Protein AF-A0A537W0T7-F1 (afdb_monomer_lite)

pLDDT: mean 93.97, std 11.53, range [31.62, 98.75]

Sequence (160 aa):
MAAGSAALGRVHLPRDHYAHPQTGIEWWYATGIVRGGDGHRYSVFYTLFRRMGFVLPISHVVDLDTGALVGHSETLAPAVVGTKKLDITVPGGGLRYRQRTNTWQFSAADSAGTYALSLRATPQKRYVLHGGGTGVISQSVAGPSAYYSATRMTARGTIT

Secondary structure (DSSP, 8-state):
-----PPPPPP-TTGGGS--TTSS-EEEEEEEEEE-TTS-EEEEEEEEEEETTEEEEEEEEEETTT--EEEEEE--EE----SS--EEEETTEEEEEEGGGTEEEEEEE-TTSS-EEEEEEEESSPPEEHHHHTSEEEEETTEEEE-EE--SEEEEEEE-

Structure (mmCIF, N/CA/C/O backbone):
data_AF-A0A537W0T7-F1
#
_entry.id   AF-A0A537W0T7-F1
#
loop_
_atom_site.group_PDB
_atom_site.id
_atom_site.type_symbol
_atom_site.label_atom_id
_atom_site.label_alt_id
_atom_site.label_comp_id
_atom_site.label_asym_id
_atom_site.label_entity_id
_atom_site.label_seq_id
_atom_site.pdbx_PDB_ins_code
_atom_site.Cartn_x
_atom_site.Cartn_y
_atom_site.Cartn_z
_atom_site.occupancy
_atom_site.B_iso_or_equiv
_atom_site.auth_seq_id
_atom_site.auth_comp_id
_atom_site.auth_asym_id
_atom_site.auth_atom_id
_atom_site.pdbx_PDB_model_num
ATOM 1 N N . MET A 1 1 ? 23.356 16.122 -19.759 1.00 31.62 1 MET A N 1
ATOM 2 C CA . MET A 1 1 ? 23.282 14.870 -20.539 1.00 31.62 1 MET A CA 1
ATOM 3 C C . MET A 1 1 ? 22.002 14.150 -20.153 1.00 31.62 1 MET A C 1
ATOM 5 O O . MET A 1 1 ? 21.849 13.816 -18.986 1.00 31.62 1 MET A O 1
ATOM 9 N N . ALA A 1 2 ? 21.055 14.006 -21.081 1.00 33.53 2 ALA A N 1
ATOM 10 C CA . ALA A 1 2 ? 19.841 13.233 -20.841 1.00 33.53 2 ALA A CA 1
ATOM 11 C C . ALA A 1 2 ? 20.225 11.750 -20.773 1.00 33.53 2 ALA A C 1
ATOM 13 O O . ALA A 1 2 ? 20.803 11.224 -21.723 1.00 33.53 2 ALA A O 1
ATOM 14 N N . ALA A 1 3 ? 19.968 11.095 -19.642 1.00 39.03 3 ALA A N 1
ATOM 15 C CA . ALA A 1 3 ? 20.098 9.649 -19.553 1.00 39.03 3 ALA A CA 1
ATOM 16 C C . ALA A 1 3 ? 19.110 9.035 -20.554 1.00 39.03 3 ALA A C 1
ATOM 18 O O . ALA A 1 3 ? 17.902 9.249 -20.443 1.00 39.03 3 ALA A O 1
ATOM 19 N N . GLY A 1 4 ? 19.625 8.338 -21.568 1.00 36.16 4 GLY A N 1
ATOM 20 C CA . GLY A 1 4 ? 18.796 7.629 -22.535 1.00 36.16 4 GLY A CA 1
ATOM 21 C C . GLY A 1 4 ? 17.888 6.646 -21.802 1.00 36.16 4 GLY A C 1
ATOM 22 O O . GLY A 1 4 ? 18.366 5.817 -21.028 1.00 36.16 4 GLY A O 1
ATOM 23 N N . SER A 1 5 ? 16.576 6.756 -22.016 1.00 50.53 5 SER A N 1
ATOM 24 C CA . SER A 1 5 ? 15.616 5.771 -21.525 1.00 50.53 5 SER A CA 1
ATOM 25 C C . SER A 1 5 ? 15.912 4.450 -22.229 1.00 50.53 5 SER A C 1
ATOM 27 O O . SER A 1 5 ? 15.549 4.256 -23.386 1.00 50.53 5 SER A O 1
ATOM 29 N N . ALA A 1 6 ? 16.583 3.530 -21.537 1.00 55.16 6 ALA A N 1
ATOM 30 C CA . ALA A 1 6 ? 16.529 2.130 -21.921 1.00 55.16 6 ALA A CA 1
ATOM 31 C C . ALA A 1 6 ? 15.050 1.709 -21.926 1.00 55.16 6 ALA A C 1
ATOM 33 O O . ALA A 1 6 ? 14.293 2.092 -21.026 1.00 55.16 6 ALA A O 1
ATOM 34 N N . ALA A 1 7 ? 14.629 0.967 -22.951 1.00 66.56 7 ALA A N 1
ATOM 35 C CA . ALA A 1 7 ? 13.272 0.442 -23.021 1.00 66.56 7 ALA A CA 1
ATOM 36 C C . ALA A 1 7 ? 12.979 -0.381 -21.756 1.00 66.56 7 ALA A C 1
ATOM 38 O O . ALA A 1 7 ? 13.783 -1.233 -21.367 1.00 66.56 7 ALA A O 1
ATOM 39 N N . LEU A 1 8 ? 11.845 -0.115 -21.098 1.00 82.75 8 LEU A N 1
ATOM 40 C CA . LEU A 1 8 ? 11.429 -0.906 -19.944 1.00 82.75 8 LEU A CA 1
ATOM 41 C C . LEU A 1 8 ? 11.233 -2.361 -20.381 1.00 82.75 8 LEU A C 1
ATOM 43 O O . LEU A 1 8 ? 10.438 -2.656 -21.273 1.00 82.75 8 LEU A O 1
ATOM 47 N N . GLY A 1 9 ? 11.983 -3.263 -19.751 1.00 87.44 9 GLY A N 1
ATOM 48 C CA . GLY A 1 9 ? 11.815 -4.698 -19.933 1.00 87.44 9 GLY A CA 1
ATOM 49 C C . GLY A 1 9 ? 10.532 -5.209 -19.276 1.00 87.44 9 GLY A C 1
ATOM 50 O O . GLY A 1 9 ? 9.904 -4.523 -18.469 1.00 87.44 9 GLY A O 1
ATOM 51 N N . ARG A 1 10 ? 10.168 -6.452 -19.603 1.00 94.56 10 ARG A N 1
ATOM 52 C CA . ARG A 1 10 ? 9.062 -7.166 -18.953 1.00 94.56 10 ARG A CA 1
ATOM 53 C C . ARG A 1 10 ? 9.235 -7.171 -17.427 1.00 94.56 10 ARG A C 1
ATOM 55 O O . ARG A 1 10 ? 10.347 -7.331 -16.930 1.00 94.56 10 ARG A O 1
ATOM 62 N N . VAL A 1 11 ? 8.128 -7.067 -16.695 1.00 97.19 11 VAL A N 1
ATOM 63 C CA . VAL A 1 11 ? 8.095 -7.215 -15.234 1.00 97.19 11 VAL A CA 1
ATOM 64 C C . VAL A 1 11 ? 8.336 -8.675 -14.832 1.00 97.19 11 VAL A C 1
ATOM 66 O O . VAL A 1 11 ? 7.667 -9.592 -15.313 1.00 97.19 11 VAL A O 1
ATOM 69 N N . HIS A 1 12 ? 9.260 -8.884 -13.898 1.00 97.12 12 HIS A N 1
ATOM 70 C CA . HIS A 1 12 ? 9.657 -10.172 -13.343 1.00 97.12 12 HIS A CA 1
ATOM 71 C C . HIS A 1 12 ? 9.444 -10.201 -11.828 1.00 97.12 12 HIS A C 1
ATOM 73 O O . HIS A 1 12 ? 10.173 -9.582 -11.057 1.00 97.12 12 HIS A O 1
ATOM 79 N N . LEU A 1 13 ? 8.465 -10.980 -11.377 1.00 97.19 13 LEU A N 1
ATOM 80 C CA . LEU A 1 13 ? 8.162 -11.148 -9.955 1.00 97.19 13 LEU A CA 1
ATOM 81 C C . LEU A 1 13 ? 8.848 -12.414 -9.408 1.00 97.19 13 LEU A C 1
ATOM 83 O O . LEU A 1 13 ? 8.892 -13.421 -10.115 1.00 97.19 13 LEU A O 1
ATOM 87 N N . PRO A 1 14 ? 9.387 -12.399 -8.172 1.00 96.31 14 PRO A N 1
ATOM 88 C CA . PRO A 1 14 ? 9.248 -11.348 -7.162 1.00 96.31 14 PRO A CA 1
ATOM 89 C C . PRO A 1 14 ? 10.321 -10.247 -7.204 1.00 96.31 14 PRO A C 1
ATOM 91 O O . PRO A 1 14 ? 10.279 -9.368 -6.350 1.00 96.31 14 PRO A O 1
ATOM 94 N N . ARG A 1 15 ? 11.275 -10.279 -8.149 1.00 96.62 15 ARG A N 1
ATOM 95 C CA . ARG A 1 15 ? 12.354 -9.273 -8.252 1.00 96.62 15 ARG A CA 1
ATOM 96 C C . ARG A 1 15 ? 11.789 -7.847 -8.262 1.00 96.62 15 ARG A C 1
ATOM 98 O O . ARG A 1 15 ? 12.238 -7.016 -7.483 1.00 96.62 15 ARG A O 1
ATOM 105 N N . ASP A 1 16 ? 10.748 -7.619 -9.056 1.00 97.69 16 ASP A N 1
ATOM 106 C CA . ASP A 1 16 ? 10.135 -6.300 -9.255 1.00 97.69 16 ASP A CA 1
ATOM 107 C C . ASP A 1 16 ? 9.041 -5.984 -8.211 1.00 97.69 16 ASP A C 1
ATOM 109 O O . ASP A 1 16 ? 8.243 -5.064 -8.376 1.00 97.69 16 ASP A O 1
ATOM 113 N N . HIS A 1 17 ? 8.987 -6.738 -7.103 1.00 97.94 17 HIS A N 1
ATOM 114 C CA . HIS A 1 17 ? 8.326 -6.260 -5.882 1.00 97.94 17 HIS A CA 1
ATOM 115 C C . HIS A 1 17 ? 9.177 -5.238 -5.126 1.00 97.94 17 HIS A C 1
ATOM 117 O O . HIS A 1 17 ? 8.631 -4.449 -4.354 1.00 97.94 17 HIS A O 1
ATOM 123 N N . TYR A 1 18 ? 10.498 -5.296 -5.306 1.00 97.94 18 TYR A N 1
ATOM 124 C CA . TYR A 1 18 ? 11.475 -4.449 -4.631 1.00 97.94 18 TYR A CA 1
ATOM 125 C C . TYR A 1 18 ? 11.651 -3.112 -5.354 1.00 97.94 18 TYR A C 1
ATOM 127 O O . TYR A 1 18 ? 11.034 -2.875 -6.386 1.00 97.94 18 TYR A O 1
ATOM 135 N N . ALA A 1 19 ? 12.474 -2.230 -4.790 1.00 97.00 19 ALA A N 1
ATOM 136 C CA . ALA A 1 19 ? 12.659 -0.890 -5.331 1.00 97.00 19 ALA A CA 1
ATOM 137 C C . ALA A 1 19 ? 13.371 -0.875 -6.685 1.00 97.00 19 ALA A C 1
ATOM 139 O O . ALA A 1 19 ? 14.283 -1.675 -6.929 1.00 97.00 19 ALA A O 1
ATOM 140 N N . HIS A 1 20 ? 13.063 0.148 -7.483 1.00 95.69 20 HIS A N 1
ATOM 141 C CA . HIS A 1 20 ? 13.714 0.444 -8.757 1.00 95.69 20 HIS A CA 1
ATOM 142 C C . HIS A 1 20 ? 14.385 1.833 -8.704 1.00 95.69 20 HIS A C 1
ATOM 144 O O . HIS A 1 20 ? 13.855 2.800 -9.242 1.00 95.69 20 HIS A O 1
ATOM 150 N N . PRO A 1 21 ? 15.580 1.984 -8.090 1.00 92.69 21 PRO A N 1
ATOM 151 C CA . PRO A 1 21 ? 16.173 3.295 -7.792 1.00 92.69 21 PRO A CA 1
ATOM 152 C C . PRO A 1 21 ? 16.406 4.213 -8.996 1.00 92.69 21 PRO A C 1
ATOM 154 O O . PRO A 1 21 ? 16.443 5.432 -8.829 1.00 92.69 21 PRO A O 1
ATOM 157 N N . GLN A 1 22 ? 16.550 3.610 -10.176 1.00 89.31 22 GLN A N 1
ATOM 158 C CA . GLN A 1 22 ? 16.769 4.256 -11.471 1.00 89.31 22 GLN A CA 1
ATOM 159 C C . GLN A 1 22 ? 15.501 4.912 -12.042 1.00 89.31 22 GLN A C 1
ATOM 161 O O . GLN A 1 22 ? 15.598 5.671 -13.003 1.00 89.31 22 GLN A O 1
ATOM 166 N N . THR A 1 23 ? 14.319 4.655 -11.472 1.00 88.31 23 THR A N 1
ATOM 167 C CA . THR A 1 23 ? 13.086 5.342 -11.868 1.00 88.31 23 THR A CA 1
ATOM 168 C C . THR A 1 23 ? 12.963 6.686 -11.150 1.00 88.31 23 THR A C 1
ATOM 170 O O . THR A 1 23 ? 13.428 6.866 -10.019 1.00 88.31 23 THR A O 1
ATOM 173 N N . GLY A 1 24 ? 12.325 7.656 -11.809 1.00 87.62 24 GLY A N 1
ATOM 174 C CA . GLY A 1 24 ? 12.049 8.961 -11.205 1.00 87.62 24 GLY A CA 1
ATOM 175 C C . GLY A 1 24 ? 10.965 8.897 -10.126 1.00 87.62 24 GLY A C 1
ATOM 176 O O . GLY A 1 24 ? 11.089 9.554 -9.094 1.00 87.62 24 GLY A O 1
ATOM 177 N N . ILE A 1 25 ? 9.921 8.097 -10.359 1.00 90.69 25 ILE A N 1
ATOM 178 C CA . ILE A 1 25 ? 8.759 7.935 -9.479 1.00 90.69 25 ILE A CA 1
ATOM 179 C C . ILE A 1 25 ? 8.460 6.442 -9.353 1.00 90.69 25 ILE A C 1
ATOM 181 O O . ILE A 1 25 ? 8.492 5.708 -10.340 1.00 90.69 25 ILE A O 1
ATOM 185 N N . GLU A 1 26 ? 8.166 6.007 -8.136 1.00 96.00 26 GLU A N 1
ATOM 186 C CA . GLU A 1 26 ? 7.765 4.640 -7.821 1.00 96.00 26 GLU A CA 1
ATOM 187 C C . GLU A 1 26 ? 6.685 4.670 -6.734 1.00 96.00 26 GLU A C 1
ATOM 189 O O . GLU A 1 26 ? 6.698 5.547 -5.866 1.00 96.00 26 GLU A O 1
ATOM 194 N N . TRP A 1 27 ? 5.731 3.740 -6.796 1.00 96.94 27 TRP A N 1
ATOM 195 C CA . TRP A 1 27 ? 4.639 3.660 -5.831 1.00 96.94 27 TRP A CA 1
ATOM 196 C C . TRP A 1 27 ? 4.286 2.218 -5.484 1.00 96.94 27 TRP A C 1
ATOM 198 O O . TRP A 1 27 ? 4.219 1.341 -6.344 1.00 96.94 27 TRP A O 1
ATOM 208 N N . TRP A 1 28 ? 3.958 2.010 -4.213 1.00 98.50 28 TRP A N 1
ATOM 209 C CA . TRP A 1 28 ? 3.185 0.861 -3.758 1.00 98.50 28 TRP A CA 1
ATOM 210 C C . TRP A 1 28 ? 1.864 1.384 -3.230 1.00 98.50 28 TRP A C 1
ATOM 212 O O . TRP A 1 28 ? 1.832 2.108 -2.239 1.00 98.50 28 TRP A O 1
ATOM 222 N N . TYR A 1 29 ? 0.784 1.030 -3.911 1.00 97.56 29 TYR A N 1
ATOM 223 C CA . TYR A 1 29 ? -0.550 1.539 -3.639 1.00 97.56 29 TYR A CA 1
ATOM 224 C C . TYR A 1 29 ? -1.486 0.384 -3.294 1.00 97.56 29 TYR A C 1
ATOM 226 O O . TYR A 1 29 ? -1.546 -0.611 -4.021 1.00 97.56 29 TYR A O 1
ATOM 234 N N . ALA A 1 30 ? -2.208 0.517 -2.185 1.00 98.19 30 ALA A N 1
ATOM 235 C CA . ALA A 1 30 ? -3.185 -0.451 -1.724 1.00 98.19 30 ALA A CA 1
ATOM 236 C C . ALA A 1 30 ? -4.506 0.246 -1.396 1.00 98.19 30 ALA A C 1
ATOM 238 O O . ALA A 1 30 ? -4.545 1.247 -0.683 1.00 98.19 30 ALA A O 1
ATOM 239 N N . THR A 1 31 ? -5.599 -0.339 -1.876 1.00 98.25 31 THR A N 1
ATOM 240 C CA . THR A 1 31 ? -6.953 -0.013 -1.433 1.00 98.25 31 THR A CA 1
ATOM 241 C C . THR A 1 31 ? -7.717 -1.266 -1.084 1.00 98.25 31 THR A C 1
ATOM 243 O O . THR A 1 31 ? -7.493 -2.339 -1.653 1.00 98.25 31 THR A O 1
ATOM 246 N N . GLY A 1 32 ? -8.639 -1.132 -0.142 1.00 97.56 32 GLY A N 1
ATOM 247 C CA . GLY A 1 32 ? -9.531 -2.217 0.214 1.00 97.56 32 GLY A CA 1
ATOM 248 C C . GLY A 1 32 ? -10.622 -1.774 1.166 1.00 97.56 32 GLY A C 1
ATOM 249 O O . GLY A 1 32 ? -10.501 -0.765 1.852 1.00 97.56 32 GLY A O 1
ATOM 250 N N . ILE A 1 33 ? -11.677 -2.577 1.212 1.00 98.25 33 ILE A N 1
ATOM 251 C CA . ILE A 1 33 ? -12.695 -2.489 2.250 1.00 98.25 33 ILE A CA 1
ATOM 252 C C . ILE A 1 33 ? -12.389 -3.586 3.263 1.00 98.25 33 ILE A C 1
ATOM 254 O O . ILE A 1 33 ? -12.252 -4.756 2.891 1.00 98.25 33 ILE A O 1
ATOM 258 N N . VAL A 1 34 ? -12.271 -3.213 4.532 1.00 97.81 34 VAL A N 1
ATOM 259 C CA . VAL A 1 34 ? -12.122 -4.146 5.654 1.00 97.81 34 VAL A CA 1
ATOM 260 C C . VAL A 1 34 ? -13.341 -4.054 6.562 1.00 97.81 34 VAL A C 1
ATOM 262 O O . VAL A 1 34 ? -14.031 -3.040 6.586 1.00 97.81 34 VAL A O 1
ATOM 265 N N . ARG A 1 35 ? -13.623 -5.128 7.299 1.00 98.31 35 ARG A N 1
ATOM 266 C CA . ARG A 1 35 ? -14.679 -5.150 8.314 1.00 98.31 35 ARG A CA 1
ATOM 267 C C . ARG A 1 35 ? -14.036 -5.119 9.696 1.00 98.31 35 ARG A C 1
ATOM 269 O O . ARG A 1 35 ? -13.155 -5.942 9.956 1.00 98.31 35 ARG A O 1
ATOM 276 N N . GLY A 1 36 ? -14.454 -4.175 10.530 1.00 97.44 36 GLY A N 1
ATOM 277 C CA . GLY A 1 36 ? -14.009 -4.047 11.911 1.00 97.44 36 GLY A CA 1
ATOM 278 C C . GLY A 1 36 ? -14.611 -5.113 12.823 1.00 97.44 36 GLY A C 1
ATOM 279 O O . GLY A 1 36 ? -15.555 -5.823 12.460 1.00 97.44 36 GLY A O 1
ATOM 280 N N . GLY A 1 37 ? -14.033 -5.244 14.019 1.00 97.12 37 GLY A N 1
ATOM 281 C CA . GLY A 1 37 ? -14.574 -6.108 15.076 1.00 97.12 37 GLY A CA 1
ATOM 282 C C . GLY A 1 37 ? -15.888 -5.581 15.664 1.00 97.12 37 GLY A C 1
ATOM 283 O O . GLY A 1 37 ? -16.696 -6.367 16.145 1.00 97.12 37 GLY A O 1
ATOM 284 N N . ASP A 1 38 ? -16.115 -4.274 15.549 1.00 96.12 38 ASP A N 1
ATOM 285 C CA . ASP A 1 38 ? -17.378 -3.562 15.801 1.00 96.12 38 ASP A CA 1
ATOM 286 C C . ASP A 1 38 ? -18.478 -3.862 14.767 1.00 96.12 38 ASP A C 1
ATOM 288 O O . ASP A 1 38 ? -19.631 -3.481 14.948 1.00 96.12 38 ASP A O 1
ATOM 292 N N . GLY A 1 39 ? -18.145 -4.564 13.683 1.00 97.38 39 GLY A N 1
ATOM 293 C CA . GLY A 1 39 ? -19.065 -4.893 12.604 1.00 97.38 39 GLY A CA 1
ATOM 294 C C . GLY A 1 39 ? -19.141 -3.846 11.493 1.00 97.38 39 GLY A C 1
ATOM 295 O O . GLY A 1 39 ? -19.691 -4.195 10.442 1.00 97.38 39 GLY A O 1
ATOM 296 N N . HIS A 1 40 ? -18.546 -2.661 11.679 1.00 98.19 40 HIS A N 1
ATOM 297 C CA . HIS A 1 40 ? -18.521 -1.576 10.699 1.00 98.19 40 HIS A CA 1
ATOM 298 C C . HIS A 1 40 ? -17.621 -1.916 9.506 1.00 98.19 40 HIS A C 1
ATOM 300 O O . HIS A 1 40 ? -16.731 -2.778 9.573 1.00 98.19 40 HIS A O 1
ATOM 306 N N . ARG A 1 41 ? -17.843 -1.239 8.378 1.00 98.44 41 ARG A N 1
ATOM 307 C CA . ARG A 1 41 ? -16.981 -1.329 7.190 1.00 98.44 41 ARG A CA 1
ATOM 308 C C . ARG A 1 41 ? -16.092 -0.102 7.082 1.00 98.44 41 ARG A C 1
ATOM 310 O O . ARG A 1 41 ? -16.565 1.019 7.174 1.00 98.44 41 ARG A O 1
ATOM 317 N N . TYR A 1 42 ? -14.823 -0.319 6.763 1.00 98.62 42 TYR A N 1
ATOM 318 C CA . TYR A 1 42 ? -13.840 0.746 6.611 1.00 98.62 42 TYR A CA 1
ATOM 319 C C . TYR A 1 42 ? -13.209 0.699 5.227 1.00 98.62 42 TYR A C 1
ATOM 321 O O . TYR A 1 42 ? -12.710 -0.346 4.801 1.00 98.62 42 TYR A O 1
ATOM 329 N N . SER A 1 43 ? -13.204 1.835 4.534 1.00 98.56 43 SER A N 1
ATOM 330 C CA . SER A 1 43 ? -12.369 2.036 3.354 1.00 98.56 43 SER A CA 1
ATOM 331 C C . SER A 1 43 ? -10.962 2.368 3.815 1.00 98.56 43 SER A C 1
ATOM 333 O O . SER A 1 43 ? -10.771 3.312 4.576 1.00 98.56 43 SER A O 1
ATOM 335 N N . VAL A 1 44 ? -9.986 1.595 3.354 1.00 98.56 44 VAL A N 1
ATOM 336 C CA . VAL A 1 44 ? -8.568 1.815 3.624 1.00 98.56 44 VAL A CA 1
ATOM 337 C C . VAL A 1 44 ? -7.881 2.189 2.323 1.00 98.56 44 VAL A C 1
ATOM 339 O O . VAL A 1 44 ? -7.946 1.449 1.339 1.00 98.56 44 VAL A O 1
ATOM 342 N N . PHE A 1 45 ? -7.176 3.311 2.353 1.00 98.44 45 PHE A N 1
ATOM 343 C CA . PHE A 1 45 ? -6.240 3.753 1.333 1.00 98.44 45 PHE A CA 1
ATOM 344 C C . PHE A 1 45 ? -4.846 3.816 1.953 1.00 98.44 45 PHE A C 1
ATOM 346 O O . PHE A 1 45 ? -4.664 4.413 3.011 1.00 98.44 45 PHE A O 1
ATOM 353 N N . TYR A 1 46 ? -3.861 3.227 1.281 1.00 98.69 46 TYR A N 1
ATOM 354 C CA . TYR A 1 46 ? -2.451 3.336 1.635 1.00 98.69 46 TYR A CA 1
ATOM 355 C C . TYR A 1 46 ? -1.621 3.554 0.373 1.00 98.69 46 TYR A C 1
ATOM 357 O O . TYR A 1 46 ? -1.795 2.843 -0.617 1.00 98.69 46 TYR A O 1
ATOM 365 N N . THR A 1 47 ? -0.666 4.476 0.422 1.00 98.44 47 THR A N 1
ATOM 366 C CA . THR A 1 47 ? 0.368 4.608 -0.607 1.00 98.44 47 THR A CA 1
ATOM 367 C C . THR A 1 47 ? 1.731 4.805 0.032 1.00 98.44 47 THR A C 1
ATOM 369 O O . THR A 1 47 ? 1.862 5.575 0.9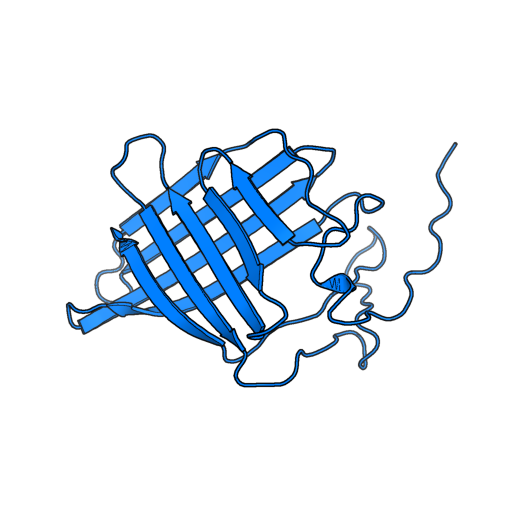70 1.00 98.44 47 THR A O 1
ATOM 372 N N . LEU A 1 48 ? 2.765 4.164 -0.505 1.00 98.44 48 LEU A N 1
ATOM 373 C CA . LEU A 1 48 ? 4.151 4.572 -0.304 1.00 98.44 48 LEU A CA 1
ATOM 374 C C . LEU A 1 48 ? 4.661 5.139 -1.627 1.00 98.44 48 LEU A C 1
ATOM 376 O O . LEU A 1 48 ? 4.919 4.372 -2.556 1.00 98.44 48 LEU A O 1
ATOM 380 N N . PHE A 1 49 ? 4.809 6.460 -1.718 1.00 97.75 49 PHE A N 1
ATOM 381 C CA . PHE A 1 49 ? 5.495 7.085 -2.849 1.00 97.75 49 PHE A CA 1
ATOM 382 C C . PHE A 1 49 ? 6.992 7.129 -2.586 1.00 97.75 49 PHE A C 1
ATOM 384 O O . PHE A 1 49 ? 7.416 7.455 -1.481 1.00 97.75 49 PHE A O 1
ATOM 391 N N . ARG A 1 50 ? 7.797 6.846 -3.608 1.00 96.88 50 ARG A N 1
ATOM 392 C CA . ARG A 1 50 ? 9.251 6.988 -3.574 1.00 96.88 50 ARG A CA 1
ATOM 393 C C . ARG A 1 50 ? 9.699 7.906 -4.700 1.00 96.88 50 ARG A C 1
ATOM 395 O O . ARG A 1 50 ? 9.391 7.677 -5.871 1.00 96.88 50 ARG A O 1
ATOM 402 N N . ARG A 1 51 ? 10.478 8.926 -4.344 1.00 94.06 51 ARG A N 1
ATOM 403 C CA . ARG A 1 51 ? 11.098 9.860 -5.288 1.00 94.06 51 ARG A CA 1
ATOM 404 C C . ARG A 1 51 ? 12.422 10.355 -4.721 1.00 94.06 51 ARG A C 1
ATOM 406 O O . ARG A 1 51 ? 12.461 10.870 -3.613 1.00 94.06 51 ARG A O 1
ATOM 413 N N . MET A 1 52 ? 13.500 10.211 -5.492 1.00 87.69 52 MET A N 1
ATOM 414 C CA . MET A 1 52 ? 14.815 10.822 -5.220 1.00 87.69 52 MET A CA 1
ATOM 415 C C . MET A 1 52 ? 15.303 10.729 -3.755 1.00 87.69 52 MET A C 1
ATOM 417 O O . MET A 1 52 ? 15.594 11.743 -3.135 1.00 87.69 52 MET A O 1
ATOM 421 N N . GLY A 1 53 ? 15.399 9.521 -3.191 1.00 92.25 53 GLY A N 1
ATOM 422 C CA . GLY A 1 53 ? 15.923 9.319 -1.826 1.00 92.25 53 GLY A CA 1
ATOM 423 C C . GLY A 1 53 ? 14.945 9.661 -0.696 1.00 92.25 53 GLY A C 1
ATOM 424 O O . GLY A 1 53 ? 15.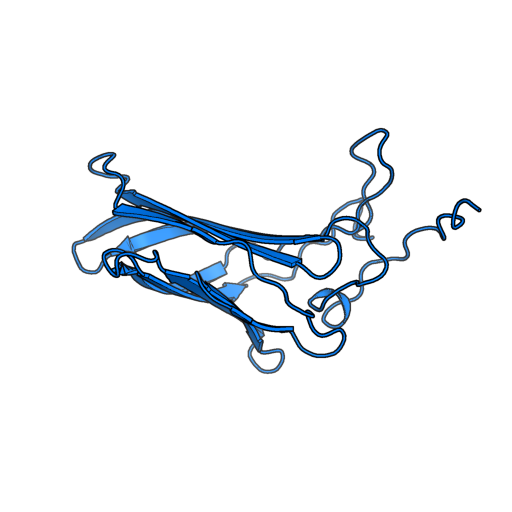298 9.539 0.474 1.00 92.25 53 GLY A O 1
ATOM 425 N N . PHE A 1 54 ? 13.715 10.039 -1.037 1.00 96.88 54 PHE A N 1
ATOM 426 C CA . PHE A 1 54 ? 12.624 10.229 -0.094 1.00 96.88 54 PHE A CA 1
ATOM 427 C C . PHE A 1 54 ? 11.523 9.204 -0.322 1.00 96.88 54 PHE A C 1
ATOM 429 O O . PHE A 1 54 ? 11.304 8.722 -1.443 1.00 96.88 54 PHE A O 1
ATOM 436 N N . VAL A 1 55 ? 10.803 8.925 0.758 1.00 98.12 55 VAL A N 1
ATOM 437 C CA . VAL A 1 55 ? 9.530 8.222 0.730 1.00 98.12 55 VAL A CA 1
ATOM 438 C C . VAL A 1 55 ? 8.451 9.024 1.441 1.00 98.12 55 VAL A C 1
ATOM 440 O O . VAL A 1 55 ? 8.735 9.807 2.346 1.00 98.12 55 VAL A O 1
ATOM 443 N N . LEU A 1 56 ? 7.214 8.796 1.027 1.00 98.06 56 LEU A N 1
ATOM 444 C CA . LEU A 1 56 ? 6.021 9.421 1.570 1.00 98.06 56 LEU A CA 1
ATOM 445 C C . LEU A 1 56 ? 4.962 8.330 1.778 1.00 98.06 56 LEU A C 1
ATOM 447 O O . LEU A 1 56 ? 4.238 7.999 0.832 1.00 98.06 56 LEU A O 1
ATOM 451 N N . PRO A 1 57 ? 4.920 7.685 2.960 1.00 98.19 57 PRO A N 1
ATOM 452 C CA . PRO A 1 57 ? 3.766 6.908 3.381 1.00 98.19 57 PRO A CA 1
ATOM 453 C C . PRO A 1 57 ? 2.564 7.834 3.579 1.00 98.19 57 PRO A C 1
ATOM 455 O O . PRO A 1 57 ? 2.625 8.811 4.324 1.00 98.19 57 PRO A O 1
ATOM 458 N N . ILE A 1 58 ? 1.469 7.490 2.916 1.00 98.38 58 ILE A N 1
ATOM 459 C CA . ILE A 1 58 ? 0.166 8.132 3.028 1.00 98.38 58 ILE A CA 1
ATOM 460 C C . ILE A 1 58 ? -0.828 7.058 3.429 1.00 98.38 58 ILE A C 1
ATOM 462 O O . ILE A 1 58 ? -0.859 5.982 2.826 1.00 98.38 58 ILE A O 1
ATOM 466 N N . SER A 1 59 ? -1.664 7.361 4.410 1.00 98.56 59 SER A N 1
ATOM 467 C CA . SER A 1 59 ? -2.793 6.520 4.774 1.00 98.56 59 SER A CA 1
ATOM 468 C C . SER A 1 59 ? -4.035 7.362 5.006 1.00 98.56 59 SER A C 1
ATOM 470 O O . SER A 1 59 ? -3.952 8.506 5.455 1.00 98.56 59 SER A O 1
ATOM 472 N N . HIS A 1 60 ? -5.187 6.805 4.660 1.00 98.38 60 HIS A N 1
ATOM 473 C CA . HIS A 1 60 ? -6.483 7.432 4.859 1.00 98.38 60 HIS A CA 1
ATOM 474 C C . HIS A 1 60 ? -7.528 6.342 5.093 1.00 98.38 60 HIS A C 1
ATOM 476 O O . HIS A 1 60 ? -7.632 5.400 4.301 1.00 98.38 60 HIS A O 1
ATOM 482 N N . VAL A 1 61 ? -8.276 6.447 6.190 1.00 98.69 61 VAL A N 1
ATOM 483 C CA . VAL A 1 61 ? -9.305 5.473 6.562 1.00 98.69 61 VAL A CA 1
ATOM 484 C C . VAL A 1 61 ? -10.617 6.182 6.834 1.00 98.69 61 VAL A C 1
ATOM 486 O O . VAL A 1 61 ? -10.669 7.107 7.638 1.00 98.69 61 VAL A O 1
ATOM 489 N N . VAL A 1 62 ? -11.680 5.708 6.193 1.00 98.69 62 VAL A N 1
ATOM 490 C CA . VAL A 1 62 ? -13.040 6.232 6.352 1.00 98.69 62 VAL A CA 1
ATOM 491 C C . VAL A 1 62 ? -13.953 5.102 6.800 1.00 98.69 62 VAL A C 1
ATOM 493 O O . VAL A 1 62 ? -13.929 4.022 6.205 1.00 98.69 62 VAL A O 1
ATOM 496 N N . ASP A 1 63 ? -14.757 5.351 7.827 1.00 98.56 63 ASP A N 1
ATOM 497 C CA . ASP A 1 63 ? -15.893 4.503 8.176 1.00 98.56 63 ASP A CA 1
ATOM 498 C C . ASP A 1 63 ? -16.963 4.671 7.092 1.00 98.56 63 ASP A C 1
ATOM 500 O O . ASP A 1 63 ? -17.485 5.760 6.871 1.00 98.56 63 ASP A O 1
ATOM 504 N N . LEU A 1 64 ? -17.260 3.597 6.368 1.00 98.50 64 LEU A N 1
ATOM 505 C CA . LEU A 1 64 ? -18.210 3.604 5.258 1.00 98.50 64 LEU A CA 1
ATOM 506 C C . LEU A 1 64 ? -19.666 3.584 5.710 1.00 98.50 64 LEU A C 1
ATOM 508 O O . LEU A 1 64 ? -20.546 3.852 4.893 1.00 98.50 64 LEU A O 1
ATOM 512 N N . ASP A 1 65 ? -19.925 3.236 6.964 1.00 98.19 65 ASP A N 1
ATOM 513 C CA . ASP A 1 65 ? -21.275 3.169 7.503 1.00 98.19 65 ASP A CA 1
ATOM 514 C C . ASP A 1 65 ? -21.693 4.534 8.077 1.00 98.19 65 ASP A C 1
ATOM 516 O O . ASP A 1 65 ? -22.859 4.910 7.963 1.00 98.19 65 ASP A O 1
ATOM 520 N N . THR A 1 66 ? -20.745 5.317 8.610 1.00 98.19 66 THR A N 1
ATOM 521 C CA . THR A 1 66 ? -21.000 6.676 9.136 1.00 98.19 66 THR A CA 1
ATOM 522 C C . THR A 1 66 ? -20.512 7.810 8.229 1.00 98.19 66 THR A C 1
ATOM 524 O O . THR A 1 66 ? -20.968 8.944 8.360 1.00 98.19 66 THR A O 1
ATOM 527 N N . GLY A 1 67 ? -19.579 7.533 7.316 1.00 98.00 67 GLY A N 1
ATOM 528 C CA . GLY A 1 67 ? -18.877 8.540 6.516 1.00 98.00 67 GLY A CA 1
ATOM 529 C C . GLY A 1 67 ? -17.774 9.286 7.276 1.00 98.00 67 GLY A C 1
ATOM 530 O O . GLY A 1 67 ? -17.159 10.193 6.715 1.00 98.00 67 GLY A O 1
ATOM 531 N N . ALA A 1 68 ? -17.515 8.936 8.539 1.00 98.06 68 ALA A N 1
ATOM 532 C CA . ALA A 1 68 ? -16.529 9.620 9.362 1.00 98.06 68 ALA A CA 1
ATOM 533 C C . ALA A 1 68 ? -15.092 9.294 8.927 1.00 98.06 68 ALA A C 1
ATOM 535 O O . ALA A 1 68 ? -14.743 8.144 8.641 1.00 98.06 68 ALA A O 1
ATOM 536 N N . LEU A 1 69 ? -14.231 10.314 8.938 1.00 98.12 69 LEU A N 1
ATOM 537 C CA . LEU A 1 69 ? -12.788 10.120 8.857 1.00 98.12 69 LEU A CA 1
ATOM 538 C C . LEU A 1 69 ? -12.313 9.445 10.147 1.00 98.12 69 LEU A C 1
ATOM 540 O O . LEU A 1 69 ? -12.434 10.023 11.223 1.00 98.12 69 LEU A O 1
ATOM 544 N N . VAL A 1 70 ? -11.754 8.243 10.023 1.00 97.88 70 VAL A N 1
ATOM 545 C CA . VAL A 1 70 ? -11.132 7.525 11.144 1.00 97.88 70 VAL A CA 1
ATOM 546 C C . VAL A 1 70 ? -9.713 8.025 11.363 1.00 97.88 70 VAL A C 1
ATOM 548 O O . VAL A 1 70 ? -9.292 8.224 12.494 1.00 97.88 70 VAL A O 1
ATOM 551 N N . GLY A 1 71 ? -8.971 8.257 10.281 1.00 97.75 71 GLY A N 1
ATOM 552 C CA . GLY A 1 71 ? -7.630 8.804 10.399 1.00 97.75 71 GLY A CA 1
ATOM 553 C C . GLY A 1 71 ? -6.946 9.044 9.068 1.00 97.75 71 GLY A C 1
ATOM 554 O O . GLY A 1 71 ? -7.283 8.450 8.038 1.00 97.75 71 GLY A O 1
ATOM 555 N N . HIS A 1 72 ? -5.971 9.941 9.110 1.00 98.25 72 HIS A N 1
ATOM 556 C CA . HIS A 1 72 ? -5.126 10.296 7.988 1.00 98.25 72 HIS A CA 1
ATOM 557 C C . HIS A 1 72 ? -3.705 10.550 8.484 1.00 98.25 72 HIS A C 1
ATOM 559 O O . HIS A 1 72 ? -3.501 11.187 9.514 1.00 98.25 72 HIS A O 1
ATOM 565 N N . SER A 1 73 ? -2.724 10.070 7.731 1.00 98.19 73 SER A N 1
ATOM 566 C CA . SER A 1 73 ? -1.315 10.335 7.995 1.00 98.19 73 SER A CA 1
ATOM 567 C C . SER A 1 73 ? -0.578 10.545 6.685 1.00 98.19 73 SER A C 1
ATOM 569 O O . SER A 1 73 ? -0.763 9.772 5.743 1.00 98.19 73 SER A O 1
ATOM 571 N N . GLU A 1 74 ? 0.310 11.527 6.661 1.00 97.44 74 GLU A N 1
ATOM 572 C CA . GLU A 1 74 ? 1.217 11.797 5.556 1.00 97.44 74 GLU A CA 1
ATOM 573 C C . GLU A 1 74 ? 2.516 12.347 6.144 1.00 97.44 74 GLU A C 1
ATOM 575 O O . GLU A 1 74 ? 2.518 13.338 6.873 1.00 97.44 74 GLU A O 1
ATOM 580 N N . THR A 1 75 ? 3.637 11.666 5.914 1.00 97.56 75 THR A N 1
ATOM 581 C CA . THR A 1 75 ? 4.926 12.100 6.470 1.00 97.56 75 THR A CA 1
ATOM 582 C C . THR A 1 75 ? 6.043 11.831 5.485 1.00 97.56 75 THR A C 1
ATOM 584 O O . THR A 1 75 ? 6.331 10.686 5.153 1.00 97.56 75 THR A O 1
ATOM 587 N N . LEU A 1 76 ? 6.689 12.895 5.015 1.00 97.75 76 LEU A N 1
ATOM 588 C CA . LEU A 1 76 ? 7.870 12.785 4.170 1.00 97.75 76 LEU A CA 1
ATOM 589 C C . LEU A 1 76 ? 9.075 12.378 5.022 1.00 97.75 76 LEU A C 1
ATOM 591 O O . LEU A 1 76 ? 9.363 13.012 6.037 1.00 97.75 76 LEU A O 1
ATOM 595 N N . ALA A 1 77 ? 9.814 11.365 4.581 1.00 97.75 77 ALA A N 1
ATOM 596 C CA . ALA A 1 77 ? 11.024 10.918 5.256 1.00 97.75 77 ALA A CA 1
ATOM 597 C C . ALA A 1 77 ? 12.141 10.582 4.257 1.00 97.75 77 ALA A C 1
ATOM 599 O O . ALA A 1 77 ? 11.868 10.015 3.192 1.00 97.75 77 ALA A O 1
ATOM 600 N N . PRO A 1 78 ? 13.411 10.887 4.579 1.00 97.69 78 PRO A N 1
ATOM 601 C CA . PRO A 1 78 ? 14.537 10.365 3.818 1.00 97.69 78 PRO A CA 1
ATOM 602 C C . PRO A 1 78 ? 14.613 8.847 4.006 1.00 97.69 78 PRO A C 1
ATOM 604 O O . PRO A 1 78 ? 14.584 8.352 5.133 1.00 97.69 78 PRO A O 1
ATOM 607 N N . ALA A 1 79 ? 14.721 8.098 2.909 1.00 96.50 79 ALA A N 1
ATOM 608 C CA . ALA A 1 79 ? 14.906 6.657 2.974 1.00 96.50 79 ALA A CA 1
ATOM 609 C C . ALA A 1 79 ? 15.469 6.058 1.686 1.00 96.50 79 ALA A C 1
ATOM 611 O O . ALA A 1 79 ? 15.210 6.507 0.568 1.00 96.50 79 ALA A O 1
ATOM 612 N N . VAL A 1 80 ? 16.176 4.943 1.861 1.00 94.38 80 VAL A N 1
ATOM 613 C CA . VAL A 1 80 ? 16.593 4.062 0.772 1.00 94.38 80 VAL A CA 1
ATOM 614 C C . VAL A 1 80 ? 15.735 2.806 0.822 1.00 94.38 80 VAL A C 1
ATOM 616 O O . VAL A 1 80 ? 15.749 2.070 1.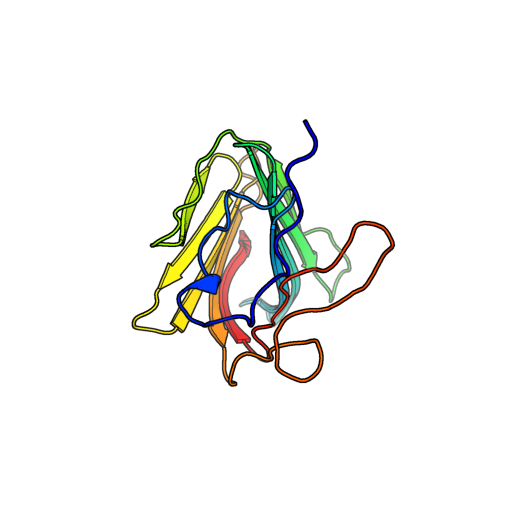806 1.00 94.38 80 VAL A O 1
ATOM 619 N N . VAL A 1 81 ? 14.991 2.549 -0.253 1.00 96.38 81 VAL A N 1
ATOM 620 C CA . VAL A 1 81 ? 14.201 1.323 -0.394 1.00 96.38 81 VAL A CA 1
ATOM 621 C C . VAL A 1 81 ? 15.078 0.244 -1.034 1.00 96.38 81 VAL A C 1
ATOM 623 O O . VAL A 1 81 ? 15.776 0.497 -2.017 1.00 96.38 81 VAL A O 1
ATOM 626 N N . GLY A 1 82 ? 15.084 -0.957 -0.457 1.00 96.00 82 GLY A N 1
ATOM 627 C CA . GLY A 1 82 ? 15.972 -2.035 -0.887 1.00 96.00 82 GLY A CA 1
ATOM 628 C C . GLY A 1 82 ? 15.602 -2.630 -2.250 1.00 96.00 82 GLY A C 1
ATOM 629 O O . GLY A 1 82 ? 14.432 -2.816 -2.572 1.00 96.00 82 GLY A O 1
ATOM 630 N N . THR A 1 83 ? 16.622 -2.997 -3.030 1.00 96.81 83 THR A N 1
ATOM 631 C CA . THR A 1 83 ? 16.494 -3.618 -4.368 1.00 96.81 83 THR A CA 1
ATOM 632 C C . THR A 1 83 ? 16.444 -5.148 -4.339 1.00 96.81 83 THR A C 1
ATOM 634 O O . THR A 1 83 ? 16.163 -5.791 -5.345 1.00 96.81 83 THR A O 1
ATOM 637 N N . LYS A 1 84 ? 16.741 -5.752 -3.183 1.00 97.06 84 LYS A N 1
ATOM 638 C CA . LYS A 1 84 ? 16.716 -7.211 -2.955 1.00 97.06 84 LYS A CA 1
ATOM 639 C C . LYS A 1 84 ? 15.729 -7.631 -1.863 1.00 97.06 84 LYS A C 1
ATOM 641 O O . LYS A 1 84 ? 15.499 -8.819 -1.658 1.00 97.06 84 LYS A O 1
ATOM 646 N N . LYS A 1 85 ? 15.204 -6.656 -1.120 1.00 97.12 85 LYS A N 1
ATOM 647 C CA . LYS A 1 85 ? 14.275 -6.823 -0.004 1.00 97.12 85 LYS A CA 1
ATOM 648 C C . LYS A 1 85 ? 13.481 -5.530 0.148 1.00 97.12 85 LYS A C 1
ATOM 650 O O . LYS A 1 85 ? 14.076 -4.457 0.163 1.00 97.12 85 LYS A O 1
ATOM 655 N N . LEU A 1 86 ? 12.168 -5.649 0.323 1.00 98.12 86 LEU A N 1
ATOM 656 C CA . LEU A 1 86 ? 11.290 -4.536 0.670 1.00 98.12 86 LEU A CA 1
ATOM 657 C C . LEU A 1 86 ? 10.898 -4.655 2.142 1.00 98.12 86 LEU A C 1
ATOM 659 O O . LEU A 1 86 ? 10.114 -5.526 2.521 1.00 98.12 86 LEU A O 1
ATOM 663 N N . ASP A 1 87 ? 11.510 -3.818 2.967 1.00 97.94 87 ASP A N 1
ATOM 664 C CA . ASP A 1 87 ? 11.291 -3.737 4.410 1.00 97.94 87 ASP A CA 1
ATOM 665 C C . ASP A 1 87 ? 11.736 -2.348 4.859 1.00 97.94 87 ASP A C 1
ATOM 667 O O . ASP A 1 87 ? 12.915 -2.125 5.129 1.00 97.94 87 ASP A O 1
ATOM 671 N N . ILE A 1 88 ? 10.804 -1.402 4.806 1.00 97.81 88 ILE A N 1
ATOM 672 C CA . ILE A 1 88 ? 11.036 0.002 5.116 1.00 97.81 88 ILE A CA 1
ATOM 673 C C . ILE A 1 88 ? 10.124 0.434 6.256 1.00 97.81 88 ILE A C 1
ATOM 675 O O . ILE A 1 88 ? 8.920 0.184 6.225 1.00 97.81 88 ILE A O 1
ATOM 679 N N . THR A 1 89 ? 10.716 1.122 7.225 1.00 98.06 89 THR A N 1
ATOM 680 C CA . THR A 1 89 ? 10.022 1.786 8.325 1.00 98.06 89 THR A CA 1
ATOM 681 C C . THR A 1 89 ? 10.605 3.183 8.458 1.00 98.06 89 THR A C 1
ATOM 683 O O . THR A 1 89 ? 11.822 3.341 8.526 1.00 98.06 89 THR A O 1
ATOM 686 N N . VAL A 1 90 ? 9.735 4.181 8.479 1.00 98.12 90 VAL A N 1
ATOM 687 C CA . VAL A 1 90 ? 10.054 5.604 8.593 1.00 98.12 90 VAL A CA 1
ATOM 688 C C . VAL A 1 90 ? 9.034 6.268 9.527 1.00 98.12 90 VAL A C 1
ATOM 690 O O . VAL A 1 90 ? 8.013 5.653 9.850 1.00 98.12 90 VAL A O 1
ATOM 693 N N . PRO A 1 91 ? 9.255 7.518 9.969 1.00 96.81 91 PRO A N 1
ATOM 694 C CA . PRO A 1 91 ? 8.183 8.298 10.574 1.00 96.81 91 PRO A CA 1
ATOM 695 C C . PRO A 1 91 ? 6.931 8.299 9.685 1.00 96.81 91 PRO A C 1
ATOM 697 O O . PRO A 1 91 ? 7.025 8.424 8.465 1.00 96.81 91 PRO A O 1
ATOM 700 N N . GLY A 1 92 ? 5.768 8.102 10.300 1.00 96.31 92 GLY A N 1
ATOM 701 C CA . GLY A 1 92 ? 4.480 8.053 9.611 1.00 96.31 92 GLY A CA 1
ATOM 702 C C . GLY A 1 92 ? 4.107 6.709 8.980 1.00 96.31 92 GLY A C 1
ATOM 703 O O . GLY A 1 92 ? 2.954 6.536 8.593 1.00 96.31 92 GLY A O 1
ATOM 704 N N . GLY A 1 93 ? 5.014 5.722 8.893 1.00 97.81 93 GLY A N 1
ATOM 705 C CA . GLY A 1 93 ? 4.633 4.393 8.414 1.00 97.81 93 GLY A CA 1
ATOM 706 C C . GLY A 1 93 ? 5.737 3.515 7.836 1.00 97.81 93 GLY A C 1
ATOM 707 O O . GLY A 1 93 ? 6.930 3.697 8.054 1.00 97.81 93 GLY A O 1
ATOM 708 N N . GLY A 1 94 ? 5.320 2.496 7.091 1.00 98.25 94 GLY A N 1
ATOM 709 C CA . GLY A 1 94 ? 6.230 1.508 6.531 1.00 98.25 94 GLY A CA 1
ATOM 710 C C . GLY A 1 94 ? 5.556 0.486 5.630 1.00 98.25 94 GLY A C 1
ATOM 711 O O . GLY A 1 94 ? 4.332 0.339 5.618 1.00 98.25 94 GLY A O 1
ATOM 712 N N . LEU A 1 95 ? 6.390 -0.228 4.881 1.00 98.75 95 LEU A N 1
ATOM 713 C CA . LEU A 1 95 ? 5.990 -1.259 3.937 1.00 98.75 95 LEU A CA 1
ATOM 714 C C . LEU A 1 95 ? 6.964 -2.429 4.006 1.00 98.75 95 LEU A C 1
ATOM 716 O O . LEU A 1 95 ? 8.182 -2.262 3.949 1.00 98.75 95 LEU A O 1
ATOM 720 N N . ARG A 1 96 ? 6.423 -3.642 4.069 1.00 98.75 96 ARG A N 1
ATOM 721 C CA . ARG A 1 96 ? 7.221 -4.867 4.059 1.00 98.75 96 ARG A CA 1
ATOM 722 C C . ARG A 1 96 ? 6.594 -5.918 3.160 1.00 98.75 96 ARG A C 1
ATOM 724 O O . ARG A 1 96 ? 5.397 -6.172 3.243 1.00 98.75 96 ARG A O 1
ATOM 731 N N . TYR A 1 97 ? 7.424 -6.603 2.381 1.00 98.75 97 TYR A N 1
ATOM 732 C CA . TYR A 1 97 ? 7.039 -7.798 1.635 1.00 98.75 97 TYR A CA 1
ATOM 733 C C . TYR A 1 97 ? 7.825 -9.020 2.121 1.00 98.75 97 TYR A C 1
ATOM 735 O O . TYR A 1 97 ? 9.052 -9.000 2.234 1.00 98.75 97 TYR A O 1
ATOM 743 N N . ARG A 1 98 ? 7.112 -10.112 2.413 1.00 98.44 98 ARG A N 1
ATOM 744 C CA . ARG A 1 98 ? 7.680 -11.409 2.800 1.00 98.44 98 ARG A CA 1
ATOM 745 C C . ARG A 1 98 ? 7.493 -12.408 1.665 1.00 98.44 98 ARG A C 1
ATOM 747 O O . ARG A 1 98 ? 6.433 -13.018 1.544 1.00 98.44 98 ARG A O 1
ATOM 754 N N . GLN A 1 99 ? 8.553 -12.630 0.887 1.00 97.31 99 GLN A N 1
ATOM 755 C CA . GLN A 1 99 ? 8.530 -13.519 -0.281 1.00 97.31 99 GLN A CA 1
ATOM 756 C C . GLN A 1 99 ? 8.086 -14.950 0.055 1.00 97.31 99 GLN A C 1
ATOM 758 O O . GLN A 1 99 ? 7.260 -15.509 -0.657 1.00 97.31 99 GLN A O 1
ATOM 763 N N . ARG A 1 100 ? 8.577 -15.530 1.162 1.00 97.25 100 ARG A N 1
ATOM 764 C CA . ARG A 1 100 ? 8.259 -16.916 1.562 1.00 97.25 100 ARG A CA 1
ATOM 765 C C . ARG A 1 100 ? 6.755 -17.168 1.726 1.00 97.25 100 ARG A C 1
ATOM 767 O O . ARG A 1 100 ? 6.301 -18.273 1.462 1.00 97.25 100 ARG A O 1
ATOM 774 N N . THR A 1 101 ? 6.001 -16.175 2.189 1.00 97.50 101 THR A N 1
ATOM 775 C CA . THR A 1 101 ? 4.562 -16.306 2.469 1.00 97.50 101 THR A CA 1
ATOM 776 C C . THR A 1 101 ? 3.696 -15.488 1.514 1.00 97.50 101 THR A C 1
ATOM 778 O O . THR A 1 101 ? 2.482 -15.451 1.685 1.00 97.50 101 THR A O 1
ATOM 781 N N . ASN A 1 102 ? 4.305 -14.816 0.529 1.00 97.94 102 ASN A N 1
ATOM 782 C CA . ASN A 1 102 ? 3.646 -13.857 -0.358 1.00 97.94 102 ASN A CA 1
ATOM 783 C C . ASN A 1 102 ? 2.793 -12.821 0.409 1.00 97.94 102 ASN A C 1
ATOM 785 O O . ASN A 1 102 ? 1.665 -12.508 0.029 1.00 97.94 102 ASN A O 1
ATOM 789 N N . THR A 1 103 ? 3.314 -12.319 1.533 1.00 98.50 103 THR A N 1
ATOM 790 C CA . THR A 1 103 ? 2.569 -11.427 2.435 1.00 98.50 103 THR A CA 1
ATOM 791 C C . THR A 1 103 ? 3.119 -10.013 2.378 1.00 98.50 103 THR A C 1
ATOM 793 O O . THR A 1 103 ? 4.319 -9.798 2.544 1.00 98.50 103 THR A O 1
ATOM 796 N N . TRP A 1 104 ? 2.218 -9.055 2.222 1.00 98.75 104 TRP A N 1
ATOM 797 C CA . TRP A 1 104 ? 2.469 -7.626 2.330 1.00 98.75 104 TRP A CA 1
ATOM 798 C C . TRP A 1 104 ? 2.062 -7.144 3.715 1.00 98.75 104 TRP A C 1
ATOM 800 O O . TRP A 1 104 ? 1.057 -7.600 4.258 1.00 98.75 104 TRP A O 1
ATOM 810 N N . GLN A 1 105 ? 2.835 -6.239 4.297 1.00 98.75 105 GLN A N 1
ATOM 811 C CA . GLN A 1 105 ? 2.494 -5.552 5.530 1.00 98.75 105 GLN A CA 1
ATOM 812 C C . GLN A 1 105 ? 2.575 -4.048 5.292 1.00 98.75 105 GLN A C 1
ATOM 814 O O . GLN A 1 105 ? 3.620 -3.550 4.880 1.00 98.75 105 GLN A O 1
ATOM 819 N N . PHE A 1 106 ? 1.473 -3.364 5.568 1.00 98.62 106 PHE A N 1
ATOM 820 C CA . PHE A 1 106 ? 1.317 -1.920 5.466 1.00 98.62 106 PHE A CA 1
ATOM 821 C C . PHE A 1 106 ? 1.179 -1.367 6.877 1.00 98.62 106 PHE A C 1
ATOM 823 O O . PHE A 1 106 ? 0.395 -1.901 7.667 1.00 98.62 106 PHE A O 1
ATOM 830 N N . SER A 1 107 ? 1.934 -0.325 7.195 1.00 98.62 107 SER A N 1
ATOM 831 C CA . SER A 1 107 ? 1.796 0.393 8.457 1.00 98.62 107 SER A CA 1
ATOM 832 C C . SER A 1 107 ? 1.777 1.890 8.227 1.00 98.62 107 SER A C 1
ATOM 834 O O . SER A 1 107 ? 2.525 2.383 7.383 1.00 98.62 107 SER A O 1
ATOM 836 N N . ALA A 1 108 ? 0.965 2.597 8.999 1.00 98.50 108 ALA A N 1
ATOM 837 C CA . ALA A 1 108 ? 0.913 4.049 9.007 1.00 98.50 108 ALA A CA 1
ATOM 838 C C . ALA A 1 108 ? 0.546 4.552 10.404 1.00 98.50 108 ALA A C 1
ATOM 840 O O . ALA A 1 108 ? -0.083 3.814 11.159 1.00 98.50 108 ALA A O 1
ATOM 841 N N . ALA A 1 109 ? 0.954 5.764 10.750 1.00 98.19 109 ALA A N 1
ATOM 842 C CA . ALA A 1 109 ? 0.541 6.425 11.982 1.00 98.19 109 ALA A CA 1
ATOM 843 C C . ALA A 1 109 ? 0.627 7.939 11.809 1.00 98.19 109 ALA A C 1
ATOM 845 O O . ALA A 1 109 ? 1.493 8.422 11.077 1.00 98.19 109 ALA A O 1
ATOM 846 N N . ASP A 1 110 ? -0.252 8.687 12.467 1.00 96.88 110 ASP A N 1
ATOM 847 C CA . ASP A 1 110 ? -0.096 10.136 12.552 1.00 96.88 110 ASP A CA 1
ATOM 848 C C . ASP A 1 110 ? 0.956 10.524 13.606 1.00 96.88 110 ASP A C 1
ATOM 850 O O . ASP A 1 110 ? 1.419 9.711 14.408 1.00 96.88 110 ASP A O 1
ATOM 854 N N . SER A 1 111 ? 1.386 11.785 13.582 1.00 94.94 111 SER A N 1
ATOM 855 C CA . SER A 1 111 ? 2.353 12.304 14.556 1.00 94.94 111 SER A CA 1
ATOM 856 C C . SER A 1 111 ? 1.732 12.601 15.923 1.00 94.94 111 SER A C 1
ATOM 858 O O . SER A 1 111 ? 2.466 12.737 16.900 1.00 94.94 111 SER A O 1
ATOM 860 N N . ALA A 1 112 ? 0.402 12.707 15.997 1.00 95.12 112 ALA A N 1
ATOM 861 C CA . ALA A 1 112 ? -0.337 12.981 17.225 1.00 95.12 112 ALA A CA 1
ATOM 862 C C . ALA A 1 112 ? -0.557 11.721 18.083 1.00 95.12 112 ALA A C 1
ATOM 864 O O . ALA A 1 112 ? -0.887 11.838 19.261 1.00 95.12 112 ALA A O 1
ATOM 865 N N . GLY A 1 113 ? -0.365 10.526 17.514 1.00 95.19 113 GLY A N 1
ATOM 866 C CA . GLY A 1 113 ? -0.658 9.254 18.170 1.00 95.19 113 GLY A CA 1
ATOM 867 C C . GLY A 1 113 ? -2.154 8.943 18.252 1.00 95.19 113 GLY A C 1
ATOM 868 O O . GLY A 1 113 ? -2.543 8.071 19.025 1.00 95.19 113 GLY A O 1
ATOM 869 N N . THR A 1 114 ? -2.984 9.655 17.486 1.00 96.81 114 THR A N 1
ATOM 870 C CA . THR A 1 114 ? -4.441 9.469 17.450 1.00 96.81 114 THR A CA 1
ATOM 871 C C . THR A 1 114 ? -4.892 8.493 16.378 1.00 96.81 114 THR A C 1
ATOM 873 O O . THR A 1 114 ? -6.040 8.069 16.398 1.00 96.81 114 THR A O 1
ATOM 876 N N . TYR A 1 115 ? -3.995 8.135 15.460 1.00 98.06 115 TYR A N 1
ATOM 877 C CA . TYR A 1 115 ? -4.275 7.199 14.387 1.00 98.06 115 TYR A CA 1
ATOM 878 C C . TYR A 1 115 ? -3.090 6.268 14.136 1.00 98.06 115 TYR A C 1
ATOM 880 O O . TYR A 1 115 ? -1.952 6.714 13.966 1.00 98.06 115 TYR A O 1
ATOM 888 N N . ALA A 1 116 ? -3.370 4.973 14.014 1.00 98.25 116 ALA A N 1
ATOM 889 C CA . ALA A 1 116 ? -2.446 3.985 13.486 1.00 98.25 116 ALA A CA 1
ATOM 890 C C . ALA A 1 116 ? -3.146 2.887 12.671 1.00 98.25 116 ALA A C 1
ATOM 892 O O . ALA A 1 116 ? -4.230 2.399 12.985 1.00 98.25 116 ALA A O 1
ATOM 893 N N . LEU A 1 117 ? -2.458 2.440 11.625 1.00 98.62 117 LEU A N 1
ATOM 894 C CA . LEU A 1 117 ? -2.830 1.338 10.747 1.00 98.62 117 LEU A CA 1
ATOM 895 C C . LEU A 1 117 ? -1.733 0.278 10.782 1.00 98.62 117 LEU A C 1
ATOM 897 O O . LEU A 1 117 ? -0.552 0.584 10.617 1.00 98.62 117 LEU A O 1
ATOM 901 N N . SER A 1 118 ? -2.116 -0.990 10.902 1.00 98.50 118 SER A N 1
ATOM 902 C CA . SER A 1 118 ? -1.217 -2.123 10.679 1.00 98.50 118 SER A CA 1
ATOM 903 C C . SER A 1 118 ? -1.985 -3.254 10.022 1.00 98.50 118 SER A C 1
ATOM 905 O O . SER A 1 118 ? -2.742 -3.955 10.686 1.00 98.50 118 SER A O 1
ATOM 907 N N . LEU A 1 119 ? -1.797 -3.457 8.717 1.00 98.50 119 LEU A N 1
ATOM 908 C CA . LEU A 1 119 ? -2.475 -4.502 7.950 1.00 98.50 119 LEU A CA 1
ATOM 909 C C . LEU A 1 119 ? -1.472 -5.477 7.353 1.00 98.50 119 LEU A C 1
ATOM 911 O O . LEU A 1 119 ? -0.497 -5.079 6.722 1.00 98.50 119 LEU A O 1
ATOM 915 N N . ARG A 1 120 ? -1.750 -6.774 7.488 1.00 98.62 120 ARG A N 1
ATOM 916 C CA . ARG A 1 120 ? -1.107 -7.834 6.708 1.00 98.62 120 ARG A CA 1
ATOM 917 C C . ARG A 1 120 ? -2.073 -8.318 5.644 1.00 98.62 120 ARG A C 1
ATOM 919 O O . ARG A 1 120 ? -3.187 -8.713 5.977 1.00 98.62 120 ARG A O 1
ATOM 926 N N . ALA A 1 121 ? -1.637 -8.333 4.392 1.00 98.56 121 ALA A N 1
ATOM 927 C CA . ALA A 1 121 ? -2.442 -8.747 3.258 1.00 98.56 121 ALA A CA 1
ATOM 928 C C . ALA A 1 121 ? -1.724 -9.801 2.410 1.00 98.56 121 ALA A C 1
ATOM 930 O O . ALA A 1 121 ? -0.522 -9.712 2.168 1.00 98.56 121 ALA A O 1
ATOM 931 N N . THR A 1 122 ? -2.466 -10.802 1.942 1.00 98.50 122 THR A N 1
ATOM 932 C CA . THR A 1 122 ? -1.949 -11.866 1.067 1.00 98.50 122 THR A CA 1
ATOM 933 C C . THR A 1 122 ? -2.814 -11.945 -0.193 1.00 98.50 122 THR A C 1
ATOM 935 O O . THR A 1 122 ? -4.038 -12.056 -0.062 1.00 98.50 122 THR A O 1
ATOM 938 N N . PRO A 1 123 ? -2.233 -11.863 -1.406 1.00 98.06 123 PRO A N 1
ATOM 939 C CA . PRO A 1 123 ? -2.975 -12.053 -2.649 1.00 98.06 123 PRO A CA 1
ATOM 940 C C . PRO A 1 123 ? -3.599 -13.451 -2.723 1.00 98.06 123 PRO A C 1
ATOM 942 O O . PRO A 1 123 ? -2.912 -14.443 -2.494 1.00 98.06 123 PRO A O 1
ATOM 945 N N . GLN A 1 124 ? -4.877 -13.536 -3.103 1.00 97.62 124 GLN A N 1
ATOM 946 C CA . GLN A 1 124 ? -5.578 -14.815 -3.330 1.00 97.62 124 GLN A CA 1
ATOM 947 C C . GLN A 1 124 ? -5.533 -15.270 -4.795 1.00 97.62 124 GLN A C 1
ATOM 949 O O . GLN A 1 124 ? -6.092 -16.299 -5.170 1.00 97.62 124 GLN A O 1
ATOM 954 N N . LYS A 1 125 ? -4.903 -14.472 -5.659 1.00 96.75 125 LYS A N 1
ATOM 955 C CA . LYS A 1 125 ? -4.743 -14.731 -7.088 1.00 96.75 125 LYS A CA 1
ATOM 956 C C . LYS A 1 125 ? -3.314 -14.437 -7.518 1.00 96.75 125 LYS A C 1
ATOM 958 O O . LYS A 1 125 ? -2.577 -13.728 -6.833 1.00 96.75 125 LYS A O 1
ATOM 963 N N . ARG A 1 126 ? -2.947 -14.956 -8.693 1.00 96.94 126 ARG A N 1
ATOM 964 C CA . ARG A 1 126 ? -1.711 -14.563 -9.377 1.00 96.94 126 ARG A CA 1
ATOM 965 C C . ARG A 1 126 ? -1.704 -13.050 -9.603 1.00 96.94 126 ARG A C 1
ATOM 967 O O . ARG A 1 126 ? -2.749 -12.460 -9.880 1.00 96.94 126 ARG A O 1
ATOM 974 N N . TYR A 1 127 ? -0.521 -12.452 -9.499 1.00 98.25 127 TYR A N 1
ATOM 975 C CA . TYR A 1 127 ? -0.317 -11.057 -9.869 1.00 98.25 127 TYR A CA 1
ATOM 976 C C . TYR A 1 127 ? -0.695 -10.841 -11.336 1.00 98.25 127 TYR A C 1
ATOM 978 O O . TYR A 1 127 ? -0.387 -11.667 -12.197 1.00 98.25 127 TYR A O 1
ATOM 986 N N . VAL A 1 128 ? -1.365 -9.727 -11.607 1.00 98.19 128 VAL A N 1
ATOM 987 C CA . VAL A 1 128 ? -1.745 -9.313 -12.957 1.00 98.19 128 VAL A CA 1
ATOM 988 C C . VAL A 1 128 ? -0.657 -8.396 -13.487 1.00 98.19 128 VAL A C 1
ATOM 990 O O . VAL A 1 128 ? -0.441 -7.328 -12.923 1.00 98.19 128 VAL A O 1
ATOM 993 N N . LEU A 1 129 ? 0.024 -8.808 -14.554 1.00 97.94 129 LEU A N 1
ATOM 994 C CA . LEU A 1 129 ? 0.927 -7.935 -15.298 1.00 97.94 129 LEU A CA 1
ATOM 995 C C . LEU A 1 129 ? 0.101 -7.151 -16.325 1.00 97.94 129 LEU A C 1
ATOM 997 O O . LEU A 1 129 ? -0.540 -7.761 -17.184 1.00 97.94 129 LEU A O 1
ATOM 1001 N N . HIS A 1 130 ? 0.097 -5.820 -16.234 1.00 96.25 130 HIS A N 1
ATOM 1002 C CA . HIS A 1 130 ? -0.638 -4.962 -17.173 1.00 96.25 130 HIS A CA 1
ATOM 1003 C C . HIS A 1 130 ? 0.023 -4.948 -18.562 1.00 96.25 130 HIS A C 1
ATOM 1005 O O . HIS A 1 130 ? 1.015 -5.637 -18.792 1.00 96.25 130 HIS A O 1
ATOM 1011 N N . GLY A 1 131 ? -0.537 -4.213 -19.527 1.00 93.75 131 GLY A N 1
ATOM 1012 C CA . GLY A 1 131 ? 0.102 -4.044 -20.841 1.00 93.75 131 GLY A CA 1
ATOM 1013 C C . GLY A 1 131 ? 0.247 -5.348 -21.625 1.00 93.75 131 GLY A C 1
ATOM 1014 O O . GLY A 1 131 ? 1.343 -5.719 -22.043 1.00 93.75 131 GLY A O 1
ATOM 1015 N N . GLY A 1 132 ? -0.847 -6.108 -21.734 1.00 93.19 132 GLY A N 1
ATOM 1016 C CA . GLY A 1 132 ? -0.856 -7.385 -22.455 1.00 93.19 132 GLY A CA 1
ATOM 1017 C C . GLY A 1 132 ? -0.021 -8.491 -21.794 1.00 93.19 132 GLY A C 1
ATOM 1018 O O . GLY A 1 132 ? 0.419 -9.411 -22.473 1.00 93.19 132 GLY A O 1
ATOM 1019 N N . GLY A 1 133 ? 0.235 -8.411 -20.482 1.00 94.75 133 GLY A N 1
ATOM 1020 C CA . GLY A 1 133 ? 1.003 -9.425 -19.748 1.00 94.75 133 GLY A CA 1
ATOM 1021 C C . GLY A 1 133 ? 2.515 -9.174 -19.693 1.00 94.75 133 GLY A C 1
ATOM 1022 O O . GLY A 1 133 ? 3.261 -10.005 -19.158 1.00 94.75 133 GLY A O 1
ATOM 1023 N N . THR A 1 134 ? 2.976 -8.036 -20.219 1.00 95.44 134 THR A N 1
ATOM 1024 C CA . THR A 1 134 ? 4.375 -7.590 -20.116 1.00 95.44 134 THR A CA 1
ATOM 1025 C C . THR A 1 134 ? 4.655 -6.864 -18.801 1.00 95.44 134 THR A C 1
ATOM 1027 O O . THR A 1 134 ? 5.782 -6.855 -18.319 1.00 95.44 134 THR A O 1
ATOM 1030 N N . GLY A 1 135 ? 3.629 -6.271 -18.198 1.00 96.19 135 GLY A N 1
ATOM 1031 C CA . GLY A 1 135 ? 3.769 -5.349 -17.083 1.00 96.19 135 GLY A CA 1
ATOM 1032 C C . GLY A 1 135 ? 4.311 -3.987 -17.506 1.00 96.19 135 GLY A C 1
ATOM 1033 O O . GLY A 1 135 ? 4.716 -3.237 -16.635 1.00 96.19 135 GLY A O 1
ATOM 1034 N N . VAL A 1 136 ? 4.335 -3.655 -18.799 1.00 95.12 136 VAL A N 1
ATOM 1035 C CA . VAL A 1 136 ? 4.754 -2.342 -19.304 1.00 95.12 136 VAL A CA 1
ATOM 1036 C C . VAL A 1 136 ? 3.567 -1.672 -19.973 1.00 95.12 136 VAL A C 1
ATOM 1038 O O . VAL A 1 136 ? 2.949 -2.236 -20.872 1.00 95.12 136 VAL A O 1
ATOM 1041 N N . ILE A 1 137 ? 3.239 -0.464 -19.533 1.00 92.94 137 ILE A N 1
ATOM 1042 C CA . ILE A 1 137 ? 2.129 0.318 -20.075 1.00 92.94 137 ILE A CA 1
ATOM 1043 C C . ILE A 1 137 ? 2.590 1.713 -20.475 1.00 92.94 137 ILE A C 1
ATOM 1045 O O . ILE A 1 137 ? 3.508 2.257 -19.870 1.00 92.94 137 ILE A O 1
ATOM 1049 N N . SER A 1 138 ? 1.901 2.318 -21.437 1.00 89.94 138 SER A N 1
ATOM 1050 C CA . SER A 1 138 ? 2.115 3.707 -21.847 1.00 89.94 138 SER A CA 1
ATOM 1051 C C . SER A 1 138 ?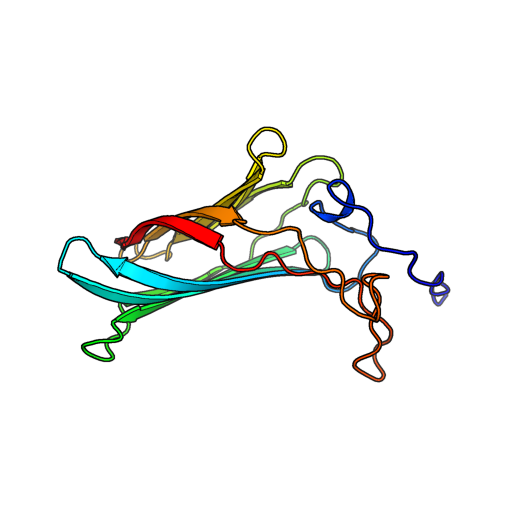 0.838 4.488 -21.571 1.00 89.94 138 SER A C 1
ATOM 1053 O O . SER A 1 138 ? -0.128 4.375 -22.319 1.00 89.94 138 SER A O 1
ATOM 1055 N N . GLN A 1 139 ? 0.809 5.218 -20.455 1.00 79.56 139 GLN A N 1
ATOM 1056 C CA . GLN A 1 139 ? -0.389 5.940 -20.003 1.00 79.56 139 GLN A CA 1
ATOM 1057 C C . GLN A 1 139 ? -0.305 7.454 -20.190 1.00 79.56 139 GLN A C 1
ATOM 1059 O O . GLN A 1 139 ? -1.321 8.133 -20.074 1.00 79.56 139 GLN A O 1
ATOM 1064 N N . SER A 1 140 ? 0.877 8.007 -20.458 1.00 77.31 140 SER A N 1
ATOM 1065 C CA . SER A 1 140 ? 1.025 9.445 -20.659 1.00 77.31 140 SER A CA 1
ATOM 1066 C C . SER A 1 140 ? 2.252 9.785 -21.497 1.00 77.31 140 SER A C 1
ATOM 1068 O O . SER A 1 140 ? 3.112 8.945 -21.768 1.00 77.31 140 SER A O 1
ATOM 1070 N N . VAL A 1 141 ? 2.348 11.065 -21.853 1.00 79.81 141 VAL A N 1
ATOM 1071 C CA . VAL A 1 141 ? 3.521 11.661 -22.505 1.00 79.81 141 VAL A CA 1
ATOM 1072 C C . VAL A 1 141 ? 4.787 11.615 -21.640 1.00 79.81 141 VAL A C 1
ATOM 1074 O O . VAL A 1 141 ? 5.877 11.830 -22.157 1.00 79.81 141 VAL A O 1
ATOM 1077 N N . ALA A 1 142 ? 4.672 11.310 -20.341 1.00 77.94 142 ALA A N 1
ATOM 1078 C CA . ALA A 1 142 ? 5.814 11.192 -19.434 1.00 77.94 142 ALA A CA 1
ATOM 1079 C C . ALA A 1 142 ? 6.631 9.899 -19.640 1.00 77.94 142 ALA A C 1
ATOM 1081 O O . ALA A 1 142 ? 7.671 9.728 -19.007 1.00 77.94 142 ALA A O 1
ATOM 1082 N N . GLY A 1 143 ? 6.176 9.002 -20.522 1.00 84.88 143 GLY A N 1
ATOM 1083 C CA . GLY A 1 143 ? 6.850 7.750 -20.853 1.00 84.88 143 GLY A CA 1
ATOM 1084 C C . GLY A 1 143 ? 6.155 6.509 -20.281 1.00 84.88 143 GLY A C 1
ATOM 1085 O O . GLY A 1 143 ? 5.103 6.602 -19.639 1.00 84.88 143 GLY A O 1
ATOM 1086 N N . PRO A 1 144 ? 6.710 5.316 -20.552 1.00 91.25 144 PRO A N 1
ATOM 1087 C CA . PRO A 1 144 ? 6.124 4.062 -20.107 1.00 91.25 144 PRO A CA 1
ATOM 1088 C C . PRO A 1 144 ? 6.300 3.848 -18.596 1.00 91.25 144 PRO A C 1
ATOM 1090 O O . PRO A 1 144 ? 7.210 4.384 -17.969 1.00 91.25 144 PRO A O 1
ATOM 1093 N N . SER A 1 145 ? 5.439 3.020 -18.008 1.00 93.50 145 SER A N 1
ATOM 1094 C CA . SER A 1 145 ? 5.495 2.587 -16.608 1.00 93.50 145 SER A CA 1
ATOM 1095 C C . SER A 1 145 ? 5.543 1.066 -16.512 1.00 93.50 145 SER A C 1
ATOM 1097 O O . SER A 1 145 ? 4.818 0.372 -17.227 1.00 93.50 145 SER A O 1
ATOM 1099 N N . ALA A 1 146 ? 6.357 0.550 -15.590 1.00 95.50 146 ALA A N 1
ATOM 1100 C CA . ALA A 1 146 ? 6.274 -0.836 -15.151 1.00 95.50 146 ALA A CA 1
ATOM 1101 C C . ALA A 1 146 ? 5.136 -0.955 -14.124 1.00 95.50 146 ALA A C 1
ATOM 1103 O O . ALA A 1 146 ? 5.169 -0.294 -13.089 1.00 95.50 146 ALA A O 1
ATOM 1104 N N . TYR A 1 147 ? 4.107 -1.750 -14.415 1.00 96.75 147 TYR A N 1
ATOM 1105 C CA . TYR A 1 147 ? 2.885 -1.809 -13.622 1.00 96.75 147 TYR A CA 1
ATOM 1106 C C . TYR A 1 147 ? 2.323 -3.236 -13.567 1.00 96.75 147 TYR A C 1
ATOM 1108 O O . TYR A 1 147 ? 2.003 -3.863 -14.581 1.00 96.75 147 TYR A O 1
ATOM 1116 N N . TYR A 1 148 ? 2.133 -3.734 -12.348 1.00 98.19 148 TYR A N 1
ATOM 1117 C CA . TYR A 1 148 ? 1.367 -4.936 -12.043 1.00 98.19 148 TYR A CA 1
ATOM 1118 C C . TYR A 1 148 ? 0.434 -4.705 -10.844 1.00 98.19 148 TYR A C 1
ATOM 1120 O O . TYR A 1 148 ? 0.563 -3.720 -10.119 1.00 98.19 148 TYR A O 1
ATOM 1128 N N . SER A 1 149 ? -0.499 -5.627 -10.607 1.00 98.31 149 SER A N 1
ATOM 1129 C CA . SER A 1 149 ? -1.396 -5.572 -9.446 1.00 98.31 149 SER A CA 1
ATOM 1130 C C . SER A 1 149 ? -1.497 -6.914 -8.727 1.00 98.31 149 SER A C 1
ATOM 1132 O O . SER A 1 149 ? -1.705 -7.959 -9.348 1.00 98.31 149 SER A O 1
ATOM 1134 N N . ALA A 1 150 ? -1.414 -6.880 -7.396 1.00 98.06 150 ALA A N 1
ATOM 1135 C CA . ALA A 1 150 ? -2.006 -7.910 -6.548 1.00 98.06 150 ALA A CA 1
ATOM 1136 C C . ALA A 1 150 ? -3.512 -7.653 -6.463 1.00 98.06 150 ALA A C 1
ATOM 1138 O O . ALA A 1 150 ? -3.929 -6.550 -6.129 1.00 98.06 150 ALA A O 1
ATOM 1139 N N . THR A 1 151 ? -4.336 -8.657 -6.751 1.00 95.81 151 THR A N 1
ATOM 1140 C CA . THR A 1 151 ? -5.798 -8.511 -6.688 1.00 95.81 151 THR A CA 1
ATOM 1141 C C . THR A 1 151 ? -6.401 -9.486 -5.689 1.00 95.81 151 THR A C 1
ATOM 1143 O O . THR A 1 151 ? -5.797 -10.511 -5.362 1.00 95.81 151 THR A O 1
ATOM 1146 N N . ARG A 1 152 ? -7.610 -9.162 -5.206 1.00 96.06 152 ARG A N 1
ATOM 1147 C CA . ARG A 1 152 ? -8.368 -9.975 -4.239 1.00 96.06 152 ARG A CA 1
ATOM 1148 C C . ARG A 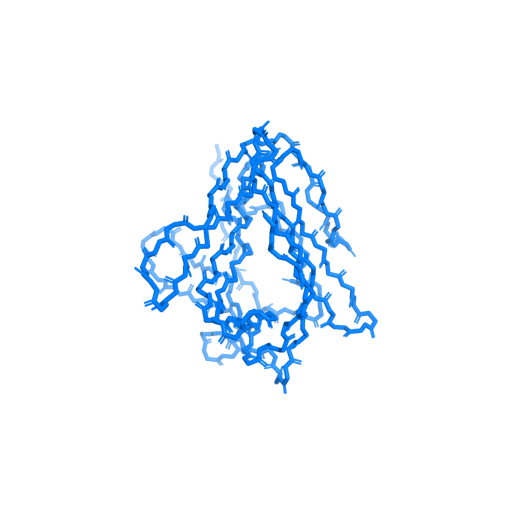1 152 ? -7.519 -10.380 -3.030 1.00 96.06 152 ARG A C 1
ATOM 1150 O O . ARG A 1 152 ? -7.395 -11.558 -2.718 1.00 96.06 152 ARG A O 1
ATOM 1157 N N . MET A 1 153 ? -6.871 -9.414 -2.390 1.00 98.06 153 MET A N 1
ATOM 1158 C CA . MET A 1 153 ? -6.053 -9.695 -1.214 1.00 98.06 153 MET A CA 1
ATOM 1159 C C . MET A 1 153 ? -6.949 -9.942 0.003 1.00 98.06 153 MET A C 1
ATOM 1161 O O . MET A 1 153 ? -7.899 -9.200 0.235 1.00 98.06 153 MET A O 1
ATOM 1165 N N . THR A 1 154 ? -6.635 -10.954 0.808 1.00 97.94 154 THR A N 1
ATOM 1166 C CA . THR A 1 154 ? -7.204 -11.080 2.158 1.00 97.94 154 THR A CA 1
ATOM 1167 C C . THR A 1 154 ? -6.337 -10.289 3.117 1.00 97.94 154 THR A C 1
ATOM 1169 O O . THR A 1 154 ? -5.135 -10.560 3.185 1.00 97.94 154 THR A O 1
ATOM 1172 N N . ALA A 1 155 ? -6.931 -9.362 3.865 1.00 97.75 155 ALA A N 1
ATOM 1173 C CA . ALA A 1 155 ? -6.231 -8.527 4.833 1.00 97.75 155 ALA A CA 1
ATOM 1174 C C . ALA A 1 155 ? -6.723 -8.777 6.265 1.00 97.75 155 ALA A C 1
ATOM 1176 O O . ALA A 1 155 ? -7.899 -9.064 6.484 1.00 97.75 155 ALA A O 1
ATOM 1177 N N . ARG A 1 156 ? -5.814 -8.676 7.238 1.00 98.12 156 ARG A N 1
ATOM 1178 C CA . ARG A 1 156 ? -6.109 -8.683 8.680 1.00 98.12 156 ARG A CA 1
ATOM 1179 C C . ARG A 1 156 ? -5.143 -7.760 9.408 1.00 98.12 156 ARG A C 1
ATOM 1181 O O . ARG A 1 156 ? -3.976 -7.670 9.021 1.00 98.12 156 ARG A O 1
ATOM 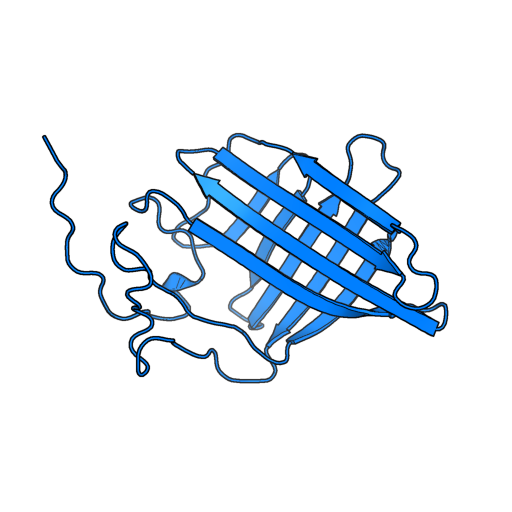1188 N N . GLY A 1 157 ? -5.600 -7.143 10.489 1.00 97.69 157 GLY A N 1
ATOM 1189 C CA . GLY A 1 157 ? -4.766 -6.247 11.272 1.00 97.69 157 GLY A CA 1
ATOM 1190 C C . GLY A 1 157 ? -5.573 -5.327 12.172 1.00 97.69 157 GLY A C 1
ATOM 1191 O O . GLY A 1 157 ? -6.661 -5.706 12.597 1.00 97.69 157 GLY A O 1
ATOM 1192 N N . THR A 1 158 ? -5.023 -4.152 12.453 1.00 98.12 158 THR A N 1
ATOM 1193 C CA . THR A 1 158 ? -5.593 -3.169 13.376 1.00 98.12 158 THR A CA 1
ATOM 1194 C C . THR A 1 158 ? -5.686 -1.795 12.728 1.00 98.12 158 THR A C 1
ATOM 1196 O O . THR A 1 158 ? -4.841 -1.420 11.908 1.00 98.12 158 THR A O 1
ATOM 1199 N N . ILE A 1 159 ? -6.721 -1.068 13.132 1.00 97.38 159 ILE A N 1
ATOM 1200 C CA . ILE A 1 159 ? -6.920 0.363 12.929 1.00 97.38 159 ILE A CA 1
ATOM 1201 C C . ILE A 1 159 ? -7.247 0.889 14.325 1.00 97.38 159 ILE A C 1
ATOM 1203 O O . ILE A 1 159 ? -8.107 0.307 14.987 1.00 97.38 159 ILE A O 1
ATOM 1207 N N . THR A 1 160 ? -6.514 1.890 14.790 1.00 93.00 160 THR A N 1
ATOM 1208 C CA . THR A 1 160 ? -6.691 2.510 16.111 1.00 93.00 160 THR A CA 1
ATOM 1209 C C . THR A 1 160 ? -6.633 4.006 15.981 1.00 93.00 160 THR A C 1
ATOM 1211 O O . THR A 1 160 ? -5.809 4.437 15.142 1.00 93.00 160 THR A O 1
#

Radius of gyration: 16.57 Å; chains: 1; bounding box: 45×32×41 Å

Foldseek 3Di:
DDDDDDPDFFDDPPLVVFDDQPDQKDKDWDWDWDADPVRWIKTKTWMWIDGDQKIWIWIWIAGPVVRDTQDIFIDIDGHDTDSRFGWDDDAFWGWGADPVQQKIWTWGDHPVRSKIDIKIKHAPDDKAQPDVNRQWDDDDPVGIDRHIDRPPIDMDDDID